Protein AF-A0A535YWX7-F1 (afdb_monomer)

pLDDT: mean 96.55, std 3.85, range [63.25, 98.44]

Nearest PDB structures (foldseek):
  8vdw-assembly1_A  TM=8.793E-01  e=2.003E-10  Veillonella parvula
  1r30-assembly1_A  TM=9.319E-01  e=4.940E-10  Escherichia coli
  8vcw-assembly1_A  TM=8.906E-01  e=2.817E-09  Blautia obeum
  3t7v-assembly1_A  TM=7.503E-01  e=8.511E-05  Methanosarcina barkeri str. Fusaro
  8i55-assembly1_B  TM=5.516E-01  e=4.511E-01  Methanocaldococcus jannaschii DSM 2661

Secondary structure (DSSP, 8-state):
-HHHHHHHHHIIIIIS--PPPHHHHHHHHT--GGGHHHHHHHHHHHHHHHH-S----EEEEEEEBS-BS---TT-TTBTTS--S---BPPPPHHHHHHHHHHHHHTT-SEEEEEE-SSS--HHHHHHHHHHHHHHHHH---EEEEE-SSPPTTHHHHHHT-

Foldseek 3Di:
DLVVLLVVCCCAQPVVVHDDDPVSVVSLVPDDPVCVVVSVVSVVVSCCRPPNPDDAAEDEDAQWAAPACDPPVPDQRHPVDDHPTDGDGGHALVVLLVVLVVCVVVVHQEYEYEYRYQADDPVRLVRVLVSLVSNVVRDNHHYHYDGHDYDPPSVVSNVVD

Sequence (161 aa):
MQAAALDQARATLLERREQIGRRLAERLAALPDDALPELFALAHRVRLAWMGPAVEVESIISAKTGGCPEDCVFCSQSARFHTDVVREPMLPTGQLVELARRTRALGGTEFCIVVAVRGPDERMMRAVIDATRAIRAEVDIEVAASLGILRDGQAERLAEA

Structure (mmCIF, N/CA/C/O backbone):
data_AF-A0A535YWX7-F1
#
_entry.id   AF-A0A535YWX7-F1
#
loop_
_atom_site.group_PDB
_atom_site.id
_atom_site.type_symbol
_atom_site.label_atom_id
_atom_site.label_alt_id
_atom_site.label_comp_id
_atom_site.label_asym_id
_atom_site.label_entity_id
_atom_site.label_seq_id
_atom_site.pdbx_PDB_ins_code
_atom_site.Cartn_x
_atom_site.Cartn_y
_atom_site.Cartn_z
_atom_site.occupancy
_atom_site.B_iso_or_equiv
_atom_site.auth_seq_id
_atom_site.auth_comp_id
_atom_site.auth_asym_id
_atom_site.auth_atom_id
_atom_site.pdbx_PDB_model_num
ATOM 1 N N . MET A 1 1 ? 22.071 1.117 -27.118 1.00 63.25 1 MET A N 1
ATOM 2 C CA . MET A 1 1 ? 22.141 0.845 -25.659 1.00 63.25 1 MET A CA 1
ATOM 3 C C . MET A 1 1 ? 20.755 0.686 -25.030 1.00 63.25 1 MET A C 1
ATOM 5 O O . MET A 1 1 ? 20.595 -0.222 -24.223 1.00 63.25 1 MET A O 1
ATOM 9 N N . GLN A 1 2 ? 19.772 1.510 -25.422 1.00 71.12 2 GLN A N 1
ATOM 10 C CA . GLN A 1 2 ? 18.374 1.437 -24.968 1.00 71.12 2 GLN A CA 1
ATOM 11 C C . GLN A 1 2 ? 17.698 0.093 -25.302 1.00 71.12 2 GLN A C 1
ATOM 13 O O . GLN A 1 2 ? 17.308 -0.627 -24.388 1.00 71.12 2 GLN A O 1
ATOM 18 N N . ALA A 1 3 ? 17.677 -0.291 -26.588 1.00 78.75 3 ALA A N 1
ATOM 19 C CA . ALA A 1 3 ? 17.098 -1.560 -27.052 1.00 78.75 3 ALA A CA 1
ATOM 20 C C . ALA A 1 3 ? 17.655 -2.771 -26.281 1.00 78.75 3 ALA A C 1
ATOM 22 O O . ALA A 1 3 ? 16.908 -3.567 -25.731 1.00 78.75 3 ALA A O 1
ATOM 23 N N . ALA A 1 4 ? 18.975 -2.812 -26.068 1.00 90.75 4 ALA A N 1
ATOM 24 C CA . ALA A 1 4 ? 19.623 -3.882 -25.309 1.00 90.75 4 ALA A CA 1
ATOM 25 C C . ALA A 1 4 ? 19.169 -3.991 -23.835 1.00 90.75 4 ALA A C 1
ATOM 27 O O . ALA A 1 4 ? 19.343 -5.044 -23.226 1.00 90.75 4 ALA A O 1
ATOM 28 N N . ALA A 1 5 ? 18.658 -2.923 -23.208 1.00 96.62 5 ALA A N 1
ATOM 29 C CA . ALA A 1 5 ? 18.105 -2.997 -21.848 1.00 96.62 5 ALA A CA 1
ATOM 30 C C . ALA A 1 5 ? 16.683 -3.564 -21.861 1.00 96.62 5 ALA A C 1
ATOM 32 O O . ALA A 1 5 ? 16.373 -4.454 -21.070 1.00 96.62 5 ALA A O 1
ATOM 33 N N . LEU A 1 6 ? 15.850 -3.084 -22.785 1.00 97.62 6 LEU A N 1
ATOM 34 C CA . LEU A 1 6 ? 14.473 -3.542 -22.958 1.00 97.62 6 LEU A CA 1
ATOM 35 C C . LEU A 1 6 ? 14.419 -5.008 -23.405 1.00 97.62 6 LEU A C 1
ATOM 37 O O . LEU A 1 6 ? 13.649 -5.780 -22.840 1.00 97.62 6 LEU A O 1
ATOM 41 N N . ASP A 1 7 ? 15.295 -5.424 -24.320 1.00 97.75 7 ASP A N 1
ATOM 42 C CA . ASP A 1 7 ? 15.412 -6.816 -24.769 1.00 97.75 7 ASP A CA 1
ATOM 43 C C . ASP A 1 7 ? 15.855 -7.740 -23.637 1.00 97.75 7 ASP A C 1
ATOM 45 O O . ASP A 1 7 ? 15.272 -8.801 -23.415 1.00 97.75 7 ASP A O 1
ATOM 49 N N . GLN A 1 8 ? 16.845 -7.312 -22.848 1.00 97.94 8 GLN A N 1
ATOM 50 C CA . GLN A 1 8 ? 17.277 -8.080 -21.687 1.00 97.94 8 GLN A CA 1
ATOM 51 C C . GLN A 1 8 ? 16.148 -8.200 -20.655 1.00 97.94 8 GLN A C 1
ATOM 53 O O . GLN A 1 8 ? 15.936 -9.283 -20.106 1.00 97.94 8 GLN A O 1
ATOM 58 N N . ALA A 1 9 ? 15.408 -7.120 -20.391 1.00 98.19 9 ALA A N 1
ATOM 59 C CA . ALA A 1 9 ? 14.269 -7.134 -19.478 1.00 98.19 9 ALA A CA 1
ATOM 60 C C . ALA A 1 9 ? 13.149 -8.046 -19.992 1.00 98.19 9 ALA A C 1
ATOM 62 O O . ALA A 1 9 ? 12.625 -8.848 -19.225 1.00 98.19 9 ALA A O 1
ATOM 63 N N . ARG A 1 10 ? 12.849 -7.998 -21.294 1.00 98.31 10 ARG A N 1
ATOM 64 C CA . ARG A 1 10 ? 11.886 -8.878 -21.967 1.00 98.31 10 ARG A CA 1
ATOM 65 C C . ARG A 1 10 ? 12.261 -10.349 -21.798 1.00 98.31 10 ARG A C 1
ATOM 67 O O . ARG A 1 10 ? 11.447 -11.114 -21.285 1.00 98.31 10 ARG A O 1
ATOM 74 N N . ALA A 1 11 ? 13.493 -10.722 -22.137 1.00 98.31 11 ALA A N 1
ATOM 75 C CA . ALA A 1 11 ? 13.964 -12.097 -22.004 1.00 98.31 11 ALA A CA 1
ATOM 76 C C . ALA A 1 11 ? 13.963 -12.571 -20.541 1.00 98.31 11 ALA A C 1
ATOM 78 O O . ALA A 1 11 ? 13.620 -13.710 -20.240 1.00 98.31 11 ALA A O 1
ATOM 79 N N . THR A 1 12 ? 14.310 -11.690 -19.602 1.00 98.25 12 THR A N 1
ATOM 80 C CA . THR A 1 12 ? 14.343 -12.034 -18.170 1.00 98.25 12 THR A CA 1
ATOM 81 C C . THR A 1 12 ? 12.936 -12.217 -17.603 1.00 98.25 12 THR A C 1
ATOM 83 O O . THR A 1 12 ? 12.626 -13.266 -17.047 1.00 98.25 12 THR A O 1
ATOM 86 N N . LEU A 1 13 ? 12.066 -11.222 -17.782 1.00 98.25 13 LEU A N 1
ATOM 87 C CA . LEU A 1 13 ? 10.761 -11.163 -17.122 1.00 98.25 13 LEU A CA 1
ATOM 88 C C . LEU A 1 13 ? 9.698 -12.010 -17.826 1.00 98.25 13 LEU A C 1
ATOM 90 O O . LEU A 1 13 ? 8.819 -12.544 -17.157 1.00 98.25 13 LEU A O 1
ATOM 94 N N . LEU A 1 14 ? 9.730 -12.120 -19.158 1.00 98.19 14 LEU A N 1
ATOM 95 C CA . LEU A 1 14 ? 8.680 -12.810 -19.918 1.00 98.19 14 LEU A CA 1
ATOM 96 C C . LEU A 1 14 ? 9.081 -14.217 -20.353 1.00 98.19 14 LEU A C 1
ATOM 98 O O . LEU A 1 14 ? 8.257 -15.123 -20.259 1.00 98.19 14 LEU A O 1
ATOM 102 N N . 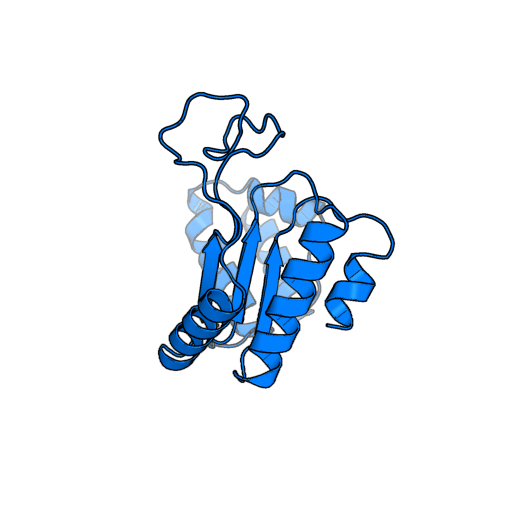GLU A 1 15 ? 10.312 -14.402 -20.833 1.00 97.38 15 GLU A N 1
ATOM 103 C CA . GLU A 1 15 ? 10.751 -15.694 -21.381 1.00 97.38 15 GLU A CA 1
ATOM 104 C C . GLU A 1 15 ? 11.260 -16.619 -20.274 1.00 97.38 15 GLU A C 1
ATOM 106 O O . GLU A 1 15 ? 10.762 -17.732 -20.127 1.00 97.38 15 GLU A O 1
ATOM 111 N N . ARG A 1 16 ? 12.209 -16.148 -19.456 1.00 98.00 16 ARG A N 1
ATOM 112 C CA . ARG A 1 16 ? 12.779 -16.940 -18.352 1.00 98.00 16 ARG A CA 1
ATOM 113 C C . ARG A 1 16 ? 11.953 -16.898 -17.068 1.00 98.00 16 ARG A C 1
ATOM 115 O O . ARG A 1 16 ? 12.114 -17.771 -16.226 1.00 98.00 16 ARG A O 1
ATOM 122 N N . ARG A 1 17 ? 11.058 -15.912 -16.936 1.00 97.12 17 ARG A N 1
ATOM 123 C CA . ARG A 1 17 ? 10.249 -15.652 -15.729 1.00 97.12 17 ARG A CA 1
ATOM 124 C C . ARG A 1 17 ? 11.092 -15.498 -14.462 1.00 97.12 17 ARG A C 1
ATOM 126 O O . ARG A 1 17 ? 10.806 -16.066 -13.413 1.00 97.12 17 ARG A O 1
ATOM 133 N N . GLU A 1 18 ? 12.122 -14.674 -14.569 1.00 97.56 18 GLU A N 1
ATOM 134 C CA . GLU A 1 18 ? 13.047 -14.345 -13.489 1.00 97.56 18 GLU A CA 1
ATOM 135 C C . GLU A 1 18 ? 12.903 -12.876 -13.079 1.00 97.56 18 GLU A C 1
ATOM 137 O O . GLU A 1 18 ? 12.468 -12.029 -13.863 1.00 97.56 18 GLU A O 1
ATOM 142 N N . GLN A 1 19 ? 13.324 -12.551 -11.855 1.00 96.69 19 GLN A N 1
ATOM 143 C CA . GLN A 1 19 ? 13.422 -11.163 -11.406 1.00 96.69 19 GLN A CA 1
ATOM 144 C C . GLN A 1 19 ? 14.644 -10.472 -12.025 1.00 96.69 19 GLN A C 1
ATOM 146 O O . GLN A 1 19 ? 15.700 -11.077 -12.221 1.00 96.69 19 GLN A O 1
ATOM 151 N N . ILE A 1 20 ? 14.523 -9.172 -12.299 1.00 97.44 20 ILE A N 1
ATOM 152 C CA . ILE A 1 20 ? 15.662 -8.362 -12.737 1.00 97.44 20 ILE A CA 1
ATOM 153 C C . ILE A 1 20 ? 16.536 -7.966 -11.543 1.00 97.44 20 ILE A C 1
ATOM 155 O O . ILE A 1 20 ? 16.045 -7.622 -10.472 1.00 97.44 20 ILE A O 1
ATOM 159 N N . GLY A 1 21 ? 17.853 -7.962 -11.742 1.00 97.69 21 GLY A N 1
ATOM 160 C CA . GLY A 1 21 ? 18.792 -7.426 -10.759 1.00 97.69 21 GLY A CA 1
ATOM 161 C C . GLY A 1 21 ? 18.903 -5.899 -10.817 1.00 97.69 21 GLY A C 1
ATOM 162 O O . GLY A 1 21 ? 18.569 -5.265 -11.822 1.00 97.69 21 GLY A O 1
ATOM 163 N N . ARG A 1 22 ? 19.490 -5.314 -9.764 1.00 97.81 22 ARG A N 1
ATOM 164 C CA . ARG A 1 22 ? 19.708 -3.863 -9.609 1.00 97.81 22 ARG A CA 1
ATOM 165 C C . ARG A 1 22 ? 20.301 -3.182 -10.848 1.00 97.81 22 ARG A C 1
ATOM 167 O O . ARG A 1 22 ? 19.773 -2.176 -11.300 1.00 97.81 22 ARG A O 1
ATOM 174 N N . ARG A 1 23 ? 21.353 -3.759 -11.439 1.00 97.50 23 ARG A N 1
ATOM 175 C CA . ARG A 1 23 ? 22.034 -3.178 -12.614 1.00 97.50 23 ARG A CA 1
ATOM 176 C C . ARG A 1 23 ? 21.111 -3.008 -13.823 1.00 97.50 23 ARG A C 1
ATOM 178 O O . ARG A 1 23 ? 21.256 -2.053 -14.578 1.00 97.50 23 ARG A O 1
ATOM 185 N N . LEU A 1 24 ? 20.197 -3.954 -14.046 1.00 97.50 24 LEU A N 1
ATOM 186 C CA . LEU A 1 24 ? 19.245 -3.856 -15.151 1.00 97.50 24 LEU A CA 1
ATOM 187 C C . LEU A 1 24 ? 18.148 -2.837 -14.828 1.00 97.50 24 LEU A C 1
ATOM 189 O O . LEU A 1 24 ? 17.812 -2.039 -15.695 1.00 97.50 24 LEU A O 1
ATOM 193 N N . ALA A 1 25 ? 17.661 -2.803 -13.585 1.00 97.69 25 ALA A N 1
ATOM 194 C CA . ALA A 1 25 ? 16.702 -1.792 -13.137 1.00 97.69 25 ALA A CA 1
ATOM 195 C C . ALA A 1 25 ? 17.248 -0.360 -13.299 1.00 97.69 25 ALA A C 1
ATOM 197 O O . ALA A 1 25 ? 16.564 0.489 -13.860 1.00 97.69 25 ALA A O 1
ATOM 198 N N . GLU A 1 26 ? 18.501 -0.109 -12.905 1.00 97.81 26 GLU A N 1
ATOM 199 C CA . GLU A 1 26 ? 19.166 1.195 -13.073 1.00 97.81 26 GLU A CA 1
ATOM 200 C C . GLU A 1 26 ? 19.260 1.605 -14.551 1.00 97.81 26 GLU A C 1
ATOM 202 O O . GLU A 1 26 ? 18.990 2.750 -14.901 1.00 97.81 26 GLU A O 1
ATOM 207 N N . ARG A 1 27 ? 19.580 0.660 -15.444 1.00 97.62 27 ARG A N 1
ATOM 208 C CA . ARG A 1 27 ? 19.615 0.919 -16.893 1.00 97.62 27 ARG A CA 1
ATOM 209 C C . ARG A 1 27 ? 18.240 1.221 -17.481 1.00 97.62 27 ARG A C 1
ATOM 211 O O . ARG A 1 27 ? 18.164 2.042 -18.386 1.00 97.62 27 ARG A O 1
ATOM 218 N N . LEU A 1 28 ? 17.189 0.550 -17.007 1.00 97.44 28 LEU A N 1
ATOM 219 C CA . LEU A 1 28 ? 15.810 0.815 -17.428 1.00 97.44 28 LEU A CA 1
ATOM 220 C C . LEU A 1 28 ? 15.331 2.183 -16.922 1.00 97.44 28 LEU A C 1
ATOM 222 O O . LEU A 1 28 ? 14.694 2.913 -17.670 1.00 97.44 28 LEU A O 1
ATOM 226 N N . ALA A 1 29 ? 15.677 2.548 -15.685 1.00 96.94 29 ALA A N 1
ATOM 227 C CA . ALA A 1 29 ? 15.341 3.845 -15.096 1.00 96.94 29 ALA A CA 1
ATOM 228 C C . ALA A 1 29 ? 16.075 5.021 -15.764 1.00 96.94 29 ALA A C 1
ATOM 230 O O . ALA A 1 29 ? 15.582 6.142 -15.741 1.00 96.94 29 ALA A O 1
ATOM 231 N N . ALA A 1 30 ? 17.242 4.764 -16.362 1.00 96.88 30 ALA A N 1
ATOM 232 C CA . ALA A 1 30 ? 18.028 5.748 -17.104 1.00 96.88 30 ALA A CA 1
ATOM 233 C C . ALA A 1 30 ? 17.702 5.789 -18.611 1.00 96.88 30 ALA A C 1
ATOM 235 O O . ALA A 1 30 ? 18.456 6.386 -19.386 1.00 96.88 30 ALA A O 1
ATOM 236 N N . LEU A 1 31 ? 16.632 5.120 -19.056 1.00 96.56 31 LEU A N 1
ATOM 237 C CA . LEU A 1 31 ? 16.174 5.237 -20.436 1.00 96.56 31 LEU A CA 1
ATOM 238 C C . LEU A 1 31 ? 15.674 6.669 -20.705 1.00 96.56 31 LEU A C 1
ATOM 240 O O . LEU A 1 31 ? 15.006 7.245 -19.850 1.00 96.56 31 LEU A O 1
ATOM 244 N N . PRO A 1 32 ? 15.984 7.246 -21.875 1.00 96.56 32 PRO A N 1
ATOM 245 C CA . PRO A 1 32 ? 15.444 8.540 -22.274 1.00 96.56 32 PRO A CA 1
ATOM 246 C C . PRO A 1 32 ? 13.957 8.459 -22.637 1.00 96.56 32 PRO A C 1
ATOM 248 O O . PRO A 1 32 ? 13.413 7.381 -22.887 1.00 96.56 32 PRO A O 1
ATOM 251 N N . ASP A 1 33 ? 13.317 9.627 -22.688 1.00 97.06 33 ASP A N 1
ATOM 252 C CA . ASP A 1 33 ? 11.866 9.771 -22.847 1.00 97.06 33 ASP A CA 1
ATOM 253 C C . ASP A 1 33 ? 11.309 9.112 -24.120 1.00 97.06 33 ASP A C 1
ATOM 255 O O . ASP A 1 33 ? 10.196 8.584 -24.113 1.00 97.06 33 ASP A O 1
ATOM 259 N N . ASP A 1 34 ? 12.086 9.084 -25.206 1.00 96.69 34 ASP A N 1
ATOM 260 C CA . ASP A 1 34 ? 11.706 8.449 -26.474 1.00 96.69 34 ASP A CA 1
ATOM 261 C C . ASP A 1 34 ? 11.568 6.919 -26.371 1.00 96.69 34 ASP A C 1
ATOM 263 O O . ASP A 1 34 ? 10.841 6.313 -27.160 1.00 96.69 34 ASP A O 1
ATOM 267 N N . ALA A 1 35 ? 12.181 6.293 -25.362 1.00 96.75 35 ALA A N 1
ATOM 268 C CA . ALA A 1 35 ? 12.049 4.866 -25.068 1.00 96.75 35 ALA A CA 1
ATOM 269 C C . ALA A 1 35 ? 10.897 4.534 -24.093 1.00 96.75 35 ALA A C 1
ATOM 271 O O . ALA A 1 35 ? 10.565 3.356 -23.916 1.00 96.75 35 ALA A O 1
ATOM 272 N N . LEU A 1 36 ? 10.256 5.533 -23.467 1.00 96.25 36 LEU A N 1
ATOM 273 C CA . LEU A 1 36 ? 9.169 5.313 -22.501 1.00 96.25 36 LEU A CA 1
ATOM 274 C C . LEU A 1 36 ? 7.965 4.552 -23.075 1.00 96.25 36 LEU A C 1
ATOM 276 O O . LEU A 1 36 ? 7.468 3.663 -22.380 1.00 96.25 36 LEU A O 1
ATOM 280 N N . PRO A 1 37 ? 7.498 4.807 -24.317 1.00 97.62 37 PRO A N 1
ATOM 281 C CA . PRO A 1 37 ? 6.383 4.046 -24.876 1.00 97.62 37 PRO A CA 1
ATOM 282 C C . PRO A 1 37 ? 6.654 2.536 -24.909 1.00 97.62 37 PRO A C 1
ATOM 284 O O . PRO A 1 37 ? 5.781 1.739 -24.557 1.00 97.62 37 PRO A O 1
ATOM 287 N N . GLU A 1 38 ? 7.875 2.129 -25.271 1.00 97.69 38 GLU A N 1
ATOM 288 C CA . GLU A 1 38 ? 8.252 0.714 -25.289 1.00 97.69 38 GLU A CA 1
ATOM 289 C C . GLU A 1 38 ? 8.410 0.151 -23.870 1.00 97.69 38 GLU A C 1
ATOM 291 O O . GLU A 1 38 ? 7.953 -0.964 -23.597 1.00 97.69 38 GLU A O 1
ATOM 296 N N . LEU A 1 39 ? 8.988 0.926 -22.947 1.00 97.88 39 LEU A N 1
ATOM 297 C CA . LEU A 1 39 ? 9.096 0.544 -21.539 1.00 97.88 39 LEU A CA 1
ATOM 298 C C . LEU A 1 39 ? 7.715 0.294 -20.914 1.00 97.88 39 LEU A C 1
ATOM 300 O O . LEU A 1 39 ? 7.519 -0.731 -20.260 1.00 97.88 39 LEU A O 1
ATOM 304 N N . PHE A 1 40 ? 6.741 1.178 -21.151 1.00 98.19 40 PHE A N 1
ATOM 305 C CA . PHE A 1 40 ? 5.371 1.027 -20.650 1.00 98.19 40 PHE A CA 1
ATOM 306 C C . PHE A 1 40 ? 4.667 -0.182 -21.265 1.00 98.19 40 PHE A C 1
ATOM 308 O O . PHE A 1 40 ? 4.030 -0.959 -20.547 1.00 98.19 40 PHE A O 1
ATOM 315 N N . ALA A 1 41 ? 4.822 -0.395 -22.574 1.00 98.38 41 ALA A N 1
ATOM 316 C CA . ALA A 1 41 ? 4.270 -1.568 -23.245 1.00 98.38 41 ALA A CA 1
ATOM 317 C C . ALA A 1 41 ? 4.866 -2.873 -22.690 1.00 98.38 41 ALA A C 1
ATOM 319 O O . ALA A 1 41 ? 4.142 -3.849 -22.466 1.00 98.38 41 ALA A O 1
ATOM 320 N N . LEU A 1 42 ? 6.177 -2.901 -22.426 1.00 98.19 42 LEU A N 1
ATOM 321 C CA . LEU A 1 42 ? 6.835 -4.042 -21.795 1.00 98.19 42 LEU A CA 1
ATOM 322 C C . LEU A 1 42 ? 6.337 -4.250 -20.359 1.00 98.19 42 LEU A C 1
ATOM 324 O O . LEU A 1 42 ? 5.967 -5.372 -20.018 1.00 98.19 42 LEU A O 1
ATOM 328 N N . ALA A 1 43 ? 6.265 -3.194 -19.546 1.00 98.06 43 ALA A N 1
ATOM 329 C CA . ALA A 1 43 ? 5.768 -3.265 -18.173 1.00 98.06 43 ALA A CA 1
ATOM 330 C C . ALA A 1 43 ? 4.333 -3.813 -18.113 1.00 98.06 43 ALA A C 1
ATOM 332 O O . ALA A 1 43 ? 4.041 -4.702 -17.313 1.00 98.06 43 ALA A O 1
ATOM 333 N N . HIS A 1 44 ? 3.453 -3.368 -19.015 1.00 98.19 44 HIS A N 1
ATOM 334 C CA . HIS A 1 44 ? 2.087 -3.879 -19.110 1.00 98.19 44 HIS A CA 1
ATOM 335 C C . HIS A 1 44 ? 2.042 -5.372 -19.466 1.00 98.19 44 HIS A C 1
ATOM 337 O O . HIS A 1 44 ? 1.298 -6.136 -18.847 1.00 98.19 44 HIS A O 1
ATOM 343 N N . ARG A 1 45 ? 2.866 -5.813 -20.427 1.00 98.38 45 ARG A N 1
ATOM 344 C CA . ARG A 1 45 ? 2.983 -7.235 -20.791 1.00 98.38 45 ARG A CA 1
ATOM 345 C C . ARG A 1 45 ? 3.502 -8.083 -19.634 1.00 98.38 45 ARG A C 1
ATOM 347 O O . ARG A 1 45 ? 2.994 -9.180 -19.429 1.00 98.38 45 ARG A O 1
ATOM 354 N N . VAL A 1 46 ? 4.490 -7.585 -18.890 1.00 98.19 46 VAL A N 1
ATOM 355 C CA . VAL A 1 46 ? 5.021 -8.256 -17.694 1.00 98.19 46 VAL A CA 1
ATOM 356 C C . VAL A 1 46 ? 3.933 -8.372 -16.633 1.00 98.19 46 VAL A C 1
ATOM 358 O O . VAL A 1 46 ? 3.668 -9.478 -16.172 1.00 98.19 46 VAL A O 1
ATOM 361 N N . ARG A 1 47 ? 3.224 -7.281 -16.326 1.00 97.69 47 ARG A N 1
ATOM 362 C CA . ARG A 1 47 ? 2.095 -7.295 -15.386 1.00 97.69 47 ARG A CA 1
ATOM 363 C C . ARG A 1 47 ? 1.044 -8.337 -15.779 1.00 97.69 47 ARG A C 1
ATOM 365 O O . ARG A 1 47 ? 0.663 -9.144 -14.944 1.00 97.69 47 ARG A O 1
ATOM 372 N N . LEU A 1 48 ? 0.618 -8.367 -17.044 1.00 97.94 48 LEU A N 1
ATOM 373 C CA . LEU A 1 48 ? -0.344 -9.361 -17.537 1.00 97.94 48 LEU A CA 1
ATOM 374 C C . LEU A 1 48 ? 0.172 -10.801 -17.430 1.00 97.94 48 LEU A C 1
ATOM 376 O O . LEU A 1 48 ? -0.588 -11.693 -17.071 1.00 97.94 48 LEU A O 1
ATOM 380 N N . ALA A 1 49 ? 1.445 -11.035 -17.751 1.00 97.50 49 ALA A N 1
ATOM 381 C CA . ALA A 1 49 ? 2.027 -12.374 -17.746 1.00 97.50 49 ALA A CA 1
ATOM 382 C C . ALA A 1 49 ? 2.200 -12.956 -16.332 1.00 97.50 49 ALA A C 1
ATOM 384 O O . ALA A 1 49 ? 2.140 -14.175 -16.181 1.00 97.50 49 ALA A O 1
ATOM 385 N N . TRP A 1 50 ? 2.425 -12.102 -15.329 1.00 97.38 50 TRP A N 1
ATOM 386 C CA . TRP A 1 50 ? 2.655 -12.509 -13.938 1.00 97.38 50 TRP A CA 1
ATOM 387 C C . TRP A 1 50 ? 1.395 -12.441 -13.073 1.00 97.38 50 TRP A C 1
ATOM 389 O O . TRP A 1 50 ? 1.177 -13.329 -12.258 1.00 97.38 50 TRP A O 1
ATOM 399 N N . MET A 1 51 ? 0.566 -11.413 -13.266 1.00 96.50 51 MET A N 1
ATOM 400 C CA . MET A 1 51 ? -0.577 -11.104 -12.395 1.00 96.50 51 MET A CA 1
ATOM 401 C C . MET A 1 51 ? -1.935 -11.313 -13.081 1.00 96.50 51 MET A C 1
ATOM 403 O O . MET A 1 51 ? -2.977 -11.210 -12.444 1.00 96.50 51 MET A O 1
ATOM 407 N N . GLY A 1 52 ? -1.957 -11.584 -14.390 1.00 97.00 52 GLY A N 1
ATOM 408 C CA . GLY A 1 52 ? -3.198 -11.694 -15.154 1.00 97.00 52 GLY A CA 1
ATOM 409 C C . GLY A 1 52 ? -3.896 -10.344 -15.393 1.00 97.00 52 GLY A C 1
ATOM 410 O O . GLY A 1 52 ? -3.323 -9.273 -15.172 1.00 97.00 52 GLY A O 1
ATOM 411 N N . PRO A 1 53 ? -5.132 -10.353 -15.919 1.00 96.94 53 PRO A N 1
ATOM 412 C CA . PRO A 1 53 ? -5.860 -9.133 -16.268 1.00 96.94 53 PRO A CA 1
ATOM 413 C C . PRO A 1 53 ? -6.605 -8.493 -15.089 1.00 96.94 53 PRO A C 1
ATOM 415 O O . PRO A 1 53 ? -7.101 -7.382 -15.248 1.00 96.94 53 PRO A O 1
ATOM 418 N N . ALA A 1 54 ? -6.701 -9.183 -13.949 1.00 94.50 54 ALA A N 1
ATOM 419 C CA . ALA A 1 54 ? -7.440 -8.715 -12.785 1.00 94.50 54 ALA A CA 1
ATOM 420 C C . ALA A 1 54 ? -6.805 -7.459 -12.165 1.00 94.50 54 ALA A C 1
ATOM 422 O O . ALA A 1 54 ? -5.605 -7.206 -12.309 1.00 94.50 54 ALA A O 1
ATOM 423 N N . VAL A 1 55 ? -7.645 -6.682 -11.485 1.00 93.12 55 VAL A N 1
ATOM 424 C CA . VAL A 1 55 ? -7.269 -5.515 -10.688 1.00 93.12 55 VAL A CA 1
ATOM 425 C C . VAL A 1 55 ? -7.941 -5.668 -9.333 1.00 93.12 55 VAL A C 1
ATOM 427 O O . VAL A 1 55 ? -9.141 -5.938 -9.276 1.00 93.12 55 VAL A O 1
ATOM 430 N N . GLU A 1 56 ? -7.166 -5.507 -8.270 1.00 92.00 56 GLU A N 1
ATOM 431 C CA . GLU A 1 56 ? -7.664 -5.494 -6.898 1.00 92.00 56 GLU A CA 1
ATOM 432 C C . GLU A 1 56 ? -8.046 -4.066 -6.511 1.00 92.00 56 GLU A C 1
ATOM 434 O O . GLU A 1 56 ? -7.415 -3.094 -6.937 1.00 92.00 56 GLU A O 1
ATOM 439 N N . VAL A 1 57 ? -9.139 -3.940 -5.763 1.00 93.56 57 VAL A N 1
ATOM 440 C CA . VAL A 1 57 ? -9.663 -2.650 -5.314 1.00 93.56 57 VAL A CA 1
ATOM 441 C C . VAL A 1 57 ? -9.561 -2.618 -3.804 1.00 93.56 57 VAL A C 1
ATOM 443 O O . VAL A 1 57 ? -10.138 -3.454 -3.112 1.00 93.56 57 VAL A O 1
ATOM 446 N N . GLU A 1 58 ? -8.853 -1.623 -3.296 1.00 95.19 58 GLU A N 1
ATOM 447 C CA . GLU A 1 58 ? -8.545 -1.497 -1.879 1.00 95.19 58 GLU A CA 1
ATOM 448 C C . GLU A 1 58 ? -9.069 -0.159 -1.361 1.00 95.19 58 GLU A C 1
ATOM 450 O O . GLU A 1 58 ? -9.102 0.841 -2.087 1.00 95.19 58 GLU A O 1
ATOM 455 N N . SER A 1 59 ? -9.475 -0.125 -0.094 1.00 96.62 59 SER A N 1
ATOM 456 C CA . SER A 1 59 ? -9.782 1.125 0.598 1.00 96.62 59 SER A CA 1
ATOM 457 C C . SER A 1 59 ? -8.743 1.398 1.666 1.00 96.62 59 SER A C 1
ATOM 459 O O . SER A 1 59 ? -8.417 0.531 2.468 1.00 96.62 59 SER A O 1
ATOM 461 N N . ILE A 1 60 ? -8.294 2.645 1.732 1.00 97.38 60 ILE A N 1
ATOM 462 C CA . ILE A 1 60 ? -7.357 3.138 2.737 1.00 97.38 60 ILE A CA 1
ATOM 463 C C . ILE A 1 60 ? -8.064 4.147 3.641 1.00 97.38 60 ILE A C 1
ATOM 465 O O . ILE A 1 60 ? -8.747 5.052 3.156 1.00 97.38 60 ILE A O 1
ATOM 469 N N . ILE A 1 61 ? -7.903 4.008 4.958 1.00 97.38 61 ILE A N 1
ATOM 470 C CA . ILE A 1 61 ? -8.431 4.969 5.930 1.00 97.38 61 ILE A CA 1
ATOM 471 C C . ILE A 1 61 ? -7.315 5.545 6.798 1.00 97.38 61 ILE A C 1
ATOM 473 O O . ILE A 1 61 ? -6.484 4.822 7.349 1.00 97.38 61 ILE A O 1
ATOM 477 N N . SER A 1 62 ? -7.339 6.868 6.976 1.00 97.25 62 SER A N 1
ATOM 478 C CA . SER A 1 62 ? -6.576 7.537 8.029 1.00 97.25 62 SER A CA 1
ATOM 479 C C . SER A 1 62 ? -7.275 7.294 9.366 1.00 97.25 62 SER A C 1
ATOM 481 O O . SER A 1 62 ? -8.101 8.086 9.813 1.00 97.25 62 SER A O 1
ATOM 483 N N . ALA A 1 63 ? -6.988 6.148 9.979 1.00 97.75 63 ALA A N 1
ATOM 484 C CA . ALA A 1 63 ? -7.586 5.727 11.237 1.00 97.75 63 ALA A CA 1
ATOM 485 C C . ALA A 1 63 ? -7.139 6.600 12.411 1.00 97.75 63 ALA A C 1
ATOM 487 O O . ALA A 1 63 ? -7.892 6.724 13.362 1.00 97.75 63 ALA A O 1
ATOM 488 N N . LYS A 1 64 ? -5.947 7.207 12.364 1.00 97.69 64 LYS A N 1
ATOM 489 C CA . LYS A 1 64 ? -5.502 8.265 13.288 1.00 97.69 64 LYS A CA 1
ATOM 490 C C . LYS A 1 64 ? -4.809 9.347 12.474 1.00 97.69 64 LYS A C 1
ATOM 492 O O . LYS A 1 64 ? -3.763 9.071 11.882 1.00 97.69 64 LYS A O 1
ATOM 497 N N . THR A 1 65 ? -5.326 10.571 12.518 1.00 97.81 65 THR A N 1
ATOM 498 C CA . THR A 1 65 ? -4.910 11.660 11.619 1.00 97.81 65 THR A CA 1
ATOM 499 C C . THR A 1 65 ? -4.055 12.711 12.323 1.00 97.81 65 THR A C 1
ATOM 501 O O . THR A 1 65 ? -4.373 13.172 13.422 1.00 97.81 65 THR A O 1
ATOM 504 N N . GLY A 1 66 ? -2.973 13.133 11.664 1.00 96.56 66 GLY A N 1
ATOM 505 C CA . GLY A 1 66 ? -2.133 14.256 12.092 1.00 96.56 66 GLY A CA 1
ATOM 506 C C . GLY A 1 66 ? -1.343 14.003 13.379 1.00 96.56 66 GLY A C 1
ATOM 507 O O . GLY A 1 66 ? -1.444 12.958 14.015 1.00 96.56 66 GLY A O 1
ATOM 508 N N . GLY A 1 67 ? -0.513 14.963 13.791 1.00 95.19 67 GLY A N 1
ATOM 509 C CA . GLY A 1 67 ? 0.228 14.877 15.056 1.00 95.19 67 GLY A CA 1
ATOM 510 C C . GLY A 1 67 ? 1.312 13.788 15.086 1.00 95.19 67 GLY A C 1
ATOM 511 O O . GLY A 1 67 ? 1.618 13.275 16.162 1.00 95.19 67 GLY A O 1
ATOM 512 N N . CYS A 1 68 ? 1.850 13.393 13.930 1.00 97.06 68 CYS A N 1
ATOM 513 C CA . CYS A 1 68 ? 2.974 12.460 13.854 1.00 97.06 68 CYS A CA 1
ATOM 514 C C . CYS A 1 68 ? 4.258 13.138 14.376 1.00 97.06 68 CYS A C 1
ATOM 516 O O . CYS A 1 68 ? 4.515 14.280 14.000 1.00 97.06 68 CYS A O 1
ATOM 518 N N . PRO A 1 69 ? 5.073 12.493 15.232 1.00 96.25 69 PRO A N 1
ATOM 519 C CA . PRO A 1 69 ? 6.259 13.134 15.810 1.00 96.25 69 PRO A CA 1
ATOM 520 C C . PRO A 1 69 ? 7.435 13.301 14.829 1.00 96.25 69 PRO A C 1
ATOM 522 O O . PRO A 1 69 ? 8.336 14.097 15.119 1.00 96.25 69 PRO A O 1
ATOM 525 N N . GLU A 1 70 ? 7.416 12.573 13.706 1.00 97.81 70 GLU A N 1
ATOM 526 C CA . GLU A 1 70 ? 8.462 12.603 12.677 1.00 97.81 70 GLU A CA 1
ATOM 527 C C . GLU A 1 70 ? 8.499 13.943 11.932 1.00 97.81 70 GLU A C 1
ATOM 529 O O . GLU A 1 70 ? 7.496 14.652 11.832 1.00 97.81 70 GLU A O 1
ATOM 534 N N . ASP A 1 71 ? 9.653 14.272 11.366 1.00 97.12 71 ASP A N 1
ATOM 535 C CA . ASP A 1 71 ? 9.964 15.511 10.647 1.00 97.12 71 ASP A CA 1
ATOM 536 C C . ASP A 1 71 ? 10.055 15.311 9.124 1.00 97.12 71 ASP A C 1
ATOM 538 O O . ASP A 1 71 ? 10.745 16.053 8.426 1.00 97.12 71 ASP A O 1
ATOM 542 N N . CYS A 1 72 ? 9.329 14.328 8.583 1.00 97.19 72 CYS A N 1
ATOM 543 C CA . CYS A 1 72 ? 9.271 14.092 7.143 1.00 97.19 72 CYS A CA 1
ATOM 544 C C . CYS A 1 72 ? 8.767 15.350 6.413 1.00 97.19 72 CYS A C 1
ATOM 546 O O . CYS A 1 72 ? 7.576 15.655 6.453 1.00 97.19 72 CYS A O 1
ATOM 548 N N . VAL A 1 73 ? 9.668 16.056 5.721 1.00 96.50 73 VAL A N 1
ATOM 549 C CA . VAL A 1 73 ? 9.419 17.381 5.112 1.00 96.50 73 VAL A CA 1
ATOM 550 C C . VAL A 1 73 ? 8.308 17.401 4.061 1.00 96.50 73 VAL A C 1
ATOM 552 O O . VAL A 1 73 ? 7.730 18.445 3.787 1.00 96.50 73 VAL A O 1
ATOM 555 N N . PHE A 1 74 ? 7.994 16.246 3.477 1.00 96.50 74 PHE A N 1
ATOM 556 C CA . PHE A 1 74 ? 6.922 16.083 2.495 1.00 96.50 74 PHE A CA 1
ATOM 557 C C . PHE A 1 74 ? 5.568 15.709 3.126 1.00 96.50 74 PHE A C 1
ATOM 559 O O . PHE A 1 74 ? 4.562 15.651 2.424 1.00 96.50 74 PHE A O 1
ATOM 566 N N . CYS A 1 75 ? 5.522 15.392 4.424 1.00 97.25 75 CYS A N 1
ATOM 567 C CA . CYS A 1 75 ? 4.347 14.806 5.062 1.00 97.25 75 CYS A CA 1
ATOM 568 C C . CYS A 1 75 ? 3.475 15.871 5.732 1.00 97.25 75 CYS A C 1
ATOM 570 O O . CYS A 1 75 ? 3.855 16.459 6.746 1.00 97.25 75 CYS A O 1
ATOM 572 N N . SER A 1 76 ? 2.246 16.037 5.237 1.00 96.75 76 SER A N 1
ATOM 573 C CA . SER A 1 76 ? 1.265 16.973 5.801 1.00 96.75 76 SER A CA 1
ATOM 574 C C . SER A 1 76 ? 0.820 16.626 7.231 1.00 96.75 76 SER A C 1
ATOM 576 O O . SER A 1 76 ? 0.272 17.475 7.929 1.00 96.75 76 SER A O 1
ATOM 578 N N . GLN A 1 77 ? 1.059 15.394 7.691 1.00 97.62 77 GLN A N 1
ATOM 579 C CA . GLN A 1 77 ? 0.643 14.910 9.012 1.00 97.62 77 GLN A CA 1
ATOM 580 C C . GLN A 1 77 ? 1.702 15.101 10.112 1.00 97.62 77 GLN A C 1
ATOM 582 O O . GLN A 1 77 ? 1.442 14.781 11.280 1.00 97.62 77 GLN A O 1
ATOM 587 N N . SER A 1 78 ? 2.896 15.589 9.758 1.00 97.06 78 SER A N 1
ATOM 588 C CA . SER A 1 78 ? 3.968 15.869 10.715 1.00 97.06 78 SER A CA 1
ATOM 589 C C . SER A 1 78 ? 3.564 16.978 11.688 1.00 97.06 78 SER A C 1
ATOM 591 O O . SER A 1 78 ? 3.088 18.040 11.301 1.00 97.06 78 SER A O 1
ATOM 593 N N . ALA A 1 79 ? 3.811 16.755 12.976 1.00 95.81 79 ALA A N 1
ATOM 594 C CA . ALA A 1 79 ? 3.621 17.747 14.028 1.00 95.81 79 ALA A CA 1
ATOM 595 C C . ALA A 1 79 ? 4.712 18.831 14.046 1.00 95.81 79 ALA A C 1
ATOM 597 O O . ALA A 1 79 ? 4.621 19.750 14.861 1.00 95.81 79 ALA A O 1
ATOM 598 N N . ARG A 1 80 ? 5.756 18.699 13.216 1.00 96.94 80 ARG A N 1
ATOM 599 C CA . ARG A 1 80 ? 6.905 19.616 13.151 1.00 96.94 80 ARG A CA 1
ATOM 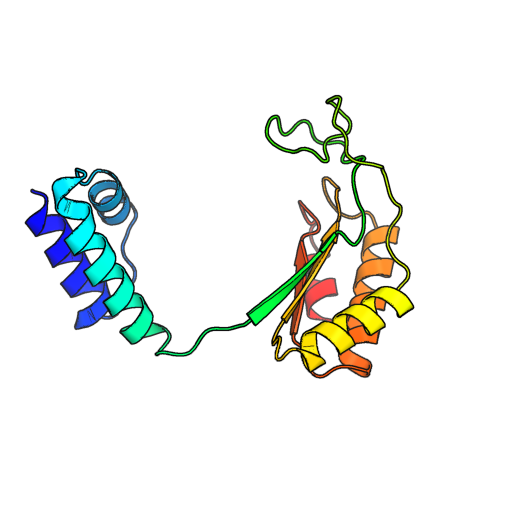600 C C . ARG A 1 80 ? 6.682 20.790 12.204 1.00 96.94 80 ARG A C 1
ATOM 602 O O . ARG A 1 80 ? 7.412 21.771 12.299 1.00 96.94 80 ARG A O 1
ATOM 609 N N . PHE A 1 81 ? 5.678 20.702 11.335 1.00 96.31 81 PHE A N 1
ATOM 610 C CA . PHE A 1 81 ? 5.359 21.721 10.343 1.00 96.31 81 PHE A CA 1
ATOM 611 C C . PHE A 1 81 ? 3.932 22.239 10.539 1.00 96.31 81 PHE A C 1
ATOM 613 O O . PHE A 1 81 ? 3.065 21.538 11.061 1.00 96.31 81 PHE A O 1
ATOM 620 N N . HIS A 1 82 ? 3.692 23.483 10.127 1.00 94.38 82 HIS A N 1
ATOM 621 C CA . HIS A 1 82 ? 2.348 24.049 10.080 1.00 94.38 82 HIS A CA 1
ATOM 622 C C . HIS A 1 82 ? 1.656 23.588 8.798 1.00 94.38 82 HIS A C 1
ATOM 624 O O . HIS A 1 82 ? 2.132 23.869 7.700 1.00 94.38 82 HIS A O 1
ATOM 630 N N . THR A 1 83 ? 0.553 22.861 8.951 1.00 94.31 83 THR A N 1
ATOM 631 C CA . THR A 1 83 ? -0.263 22.321 7.859 1.00 94.31 83 THR A CA 1
ATOM 632 C C . THR A 1 83 ? -1.739 22.480 8.214 1.00 94.31 83 THR A C 1
ATOM 634 O O . THR A 1 83 ? -2.079 22.688 9.381 1.00 94.31 83 THR A O 1
ATOM 637 N N . ASP A 1 84 ? -2.621 22.333 7.228 1.00 95.50 84 ASP A N 1
ATOM 638 C CA . ASP A 1 84 ? -4.075 22.421 7.429 1.00 95.50 84 ASP A CA 1
ATOM 639 C C . ASP A 1 84 ? -4.690 21.122 7.992 1.00 95.50 84 ASP A C 1
ATOM 641 O O . ASP A 1 84 ? -5.910 20.980 8.076 1.00 95.50 84 ASP A O 1
ATOM 645 N N . VAL A 1 85 ? -3.862 20.141 8.372 1.00 96.50 85 VAL A N 1
ATOM 646 C CA . VAL A 1 85 ? -4.339 18.851 8.881 1.00 96.50 85 VAL A CA 1
ATOM 647 C C . VAL A 1 85 ? -4.837 19.001 10.317 1.00 96.50 85 VAL A C 1
ATOM 649 O O . VAL A 1 85 ? -4.063 19.220 11.254 1.00 96.50 85 VAL A O 1
ATOM 652 N N . VAL A 1 86 ? -6.142 18.800 10.503 1.00 94.56 86 VAL A N 1
ATOM 653 C CA . VAL A 1 86 ? -6.760 18.698 11.828 1.00 94.56 86 VAL A CA 1
ATOM 654 C C . VAL A 1 86 ? -6.343 17.380 12.476 1.00 94.56 86 VAL A C 1
ATOM 656 O O . VAL A 1 86 ? -6.412 16.312 11.870 1.00 94.56 86 VAL A O 1
ATOM 659 N N . ARG A 1 87 ? -5.868 17.455 13.723 1.00 95.06 87 ARG A N 1
ATOM 660 C CA . ARG A 1 87 ? -5.480 16.267 14.488 1.00 95.06 87 ARG A CA 1
ATOM 661 C C . ARG A 1 87 ? -6.728 15.554 14.981 1.00 95.06 87 ARG A C 1
ATOM 663 O O . ARG A 1 87 ? -7.511 16.144 15.722 1.00 95.06 87 ARG A O 1
ATOM 670 N N . GLU A 1 88 ? -6.845 14.279 14.650 1.00 96.62 88 GLU A N 1
ATOM 671 C CA . GLU A 1 88 ? -7.954 13.437 15.083 1.00 96.62 88 GLU A CA 1
ATOM 672 C C . GLU A 1 88 ? -7.417 12.204 15.819 1.00 96.62 88 GLU A C 1
ATOM 674 O O . GLU A 1 88 ? -6.375 11.649 15.439 1.00 96.62 88 GLU A O 1
ATOM 679 N N . PRO A 1 89 ? -8.079 11.784 16.913 1.00 96.00 89 PRO A N 1
ATOM 680 C CA . PRO A 1 89 ? -7.717 10.559 17.607 1.00 96.00 89 PRO A CA 1
ATOM 681 C C . PRO A 1 89 ? -7.976 9.338 16.718 1.00 96.00 89 PRO A C 1
ATOM 683 O O . PRO A 1 89 ? -8.539 9.439 15.632 1.00 96.00 89 PRO A O 1
ATOM 686 N N . MET A 1 90 ? -7.564 8.166 17.202 1.00 96.62 90 MET A N 1
ATOM 687 C CA . MET A 1 90 ? -7.864 6.930 16.494 1.00 96.62 90 MET A CA 1
ATOM 688 C C . MET A 1 90 ? -9.382 6.698 16.424 1.00 96.62 90 MET A C 1
ATOM 690 O O . MET A 1 90 ? -10.062 6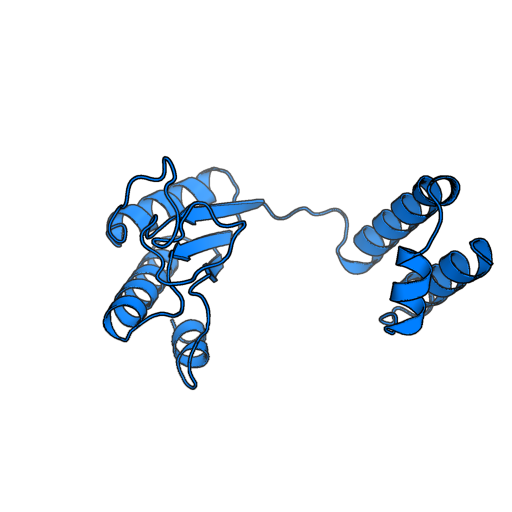.840 17.444 1.00 96.62 90 MET A O 1
ATOM 694 N N . LEU A 1 91 ? -9.893 6.327 15.249 1.00 97.69 91 LEU A N 1
ATOM 695 C CA . LEU A 1 91 ? -11.295 5.972 15.058 1.00 97.69 91 LEU A CA 1
ATOM 696 C C . LEU A 1 91 ? -11.666 4.774 15.951 1.00 97.69 91 LEU A C 1
ATOM 698 O O . LEU A 1 91 ? -10.866 3.842 16.093 1.00 97.69 91 LEU A O 1
ATOM 702 N N . PRO A 1 92 ? -12.873 4.757 16.542 1.00 97.75 92 PRO A N 1
ATOM 703 C CA . PRO A 1 92 ? -13.347 3.607 17.300 1.00 97.75 92 PRO A CA 1
ATOM 704 C C . PRO A 1 92 ? -13.467 2.353 16.426 1.00 97.75 92 PRO A C 1
ATOM 706 O O . PRO A 1 92 ? -13.869 2.435 15.265 1.00 97.75 92 PRO A O 1
ATOM 709 N N . THR A 1 93 ? -13.230 1.175 17.011 1.00 98.00 93 THR A N 1
ATOM 710 C CA . THR A 1 93 ? -13.324 -0.123 16.318 1.00 98.00 93 THR A CA 1
ATOM 711 C C . THR A 1 93 ? -14.629 -0.304 15.543 1.00 98.00 93 THR A C 1
ATOM 713 O O . THR A 1 93 ? -14.592 -0.703 14.385 1.00 98.00 93 THR A O 1
ATOM 716 N N . GLY A 1 94 ? -15.778 0.050 16.129 1.00 97.88 94 GLY A N 1
ATOM 717 C CA . GLY A 1 94 ? -17.070 -0.082 15.445 1.00 97.88 94 GLY A CA 1
ATOM 718 C C . GLY A 1 94 ? -17.161 0.735 14.151 1.00 97.88 94 GLY A C 1
ATOM 719 O O . GLY A 1 94 ? -17.721 0.265 13.164 1.00 97.88 94 GLY A O 1
ATOM 720 N N . GLN A 1 95 ? -16.542 1.919 14.119 1.00 98.19 95 GLN A N 1
ATOM 721 C CA . GLN A 1 95 ? -16.489 2.746 12.914 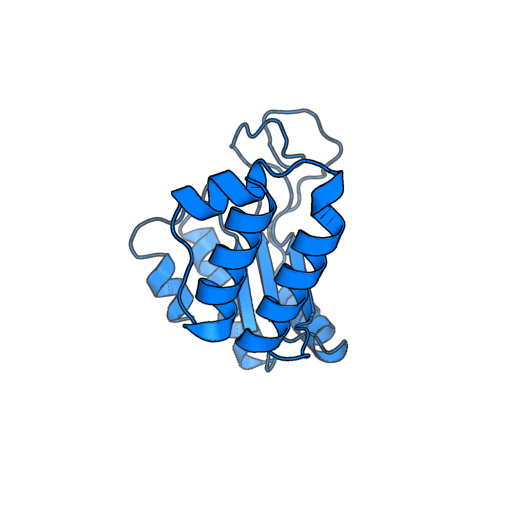1.00 98.19 95 GLN A CA 1
ATOM 722 C C . GLN A 1 95 ? -15.561 2.137 11.856 1.00 98.19 95 GLN A C 1
ATOM 724 O O . GLN A 1 95 ? -15.871 2.178 10.668 1.00 98.19 95 GLN A O 1
ATOM 729 N N . LEU A 1 96 ? -14.447 1.525 12.269 1.00 98.38 96 LEU A N 1
ATOM 730 C CA . LEU A 1 96 ? -13.560 0.800 11.353 1.00 98.38 96 LEU A CA 1
ATOM 731 C C . LEU A 1 96 ? -14.265 -0.416 10.732 1.00 98.38 96 LEU A C 1
ATOM 733 O O . LEU A 1 96 ? -14.151 -0.626 9.527 1.00 98.38 96 LEU A O 1
ATOM 737 N N . VAL A 1 97 ? -15.056 -1.160 11.513 1.00 98.44 97 VAL A N 1
ATOM 738 C CA . VAL A 1 97 ? -15.884 -2.269 11.006 1.00 98.44 97 VAL A CA 1
ATOM 739 C C . VAL A 1 97 ? -16.925 -1.773 9.998 1.00 98.44 97 VAL A C 1
ATOM 741 O O . VAL A 1 97 ? -17.098 -2.378 8.940 1.00 98.44 97 VAL A O 1
ATOM 744 N N . GLU A 1 98 ? -17.603 -0.658 10.275 1.00 98.31 98 GLU A N 1
ATOM 745 C CA . GLU A 1 98 ? -18.565 -0.061 9.338 1.00 98.31 98 GLU A CA 1
ATOM 746 C C . GLU A 1 98 ? -17.901 0.355 8.016 1.00 98.31 98 GLU A C 1
ATOM 748 O O . GLU A 1 98 ? -18.417 0.070 6.931 1.00 98.31 98 GLU A O 1
ATOM 753 N N . LEU A 1 99 ? -16.725 0.982 8.086 1.00 97.94 99 LEU A N 1
ATOM 754 C CA . LEU A 1 99 ? -15.961 1.371 6.902 1.00 97.94 99 LEU A CA 1
ATOM 755 C C . LEU A 1 99 ? -15.466 0.151 6.110 1.00 97.94 99 LEU A C 1
ATOM 757 O O . LEU A 1 99 ? -15.525 0.164 4.877 1.00 97.94 99 LEU A O 1
ATOM 761 N N . ALA A 1 100 ? -15.055 -0.924 6.786 1.00 98.06 100 ALA A N 1
ATOM 762 C CA . ALA A 1 100 ? -14.681 -2.182 6.143 1.00 98.06 100 ALA A CA 1
ATOM 763 C C . ALA A 1 100 ? -15.882 -2.840 5.441 1.00 98.06 100 ALA A C 1
ATOM 765 O O . ALA A 1 100 ? -15.781 -3.233 4.278 1.00 98.06 100 ALA A O 1
ATOM 766 N N . ARG A 1 101 ? -17.061 -2.865 6.083 1.00 98.06 101 ARG A N 1
ATOM 767 C CA . ARG A 1 101 ? -18.318 -3.312 5.452 1.00 98.06 101 ARG A CA 1
ATOM 768 C C . ARG A 1 101 ? -18.631 -2.513 4.199 1.00 98.06 101 ARG A C 1
ATOM 770 O O . ARG A 1 101 ? -18.974 -3.091 3.169 1.00 98.06 101 ARG A O 1
ATOM 777 N N . ARG A 1 102 ? -18.499 -1.188 4.273 1.00 97.31 102 ARG A N 1
ATOM 778 C CA . ARG A 1 102 ? -18.733 -0.306 3.127 1.00 97.31 102 ARG A CA 1
ATOM 779 C C . ARG A 1 102 ? -17.739 -0.580 2.002 1.00 97.31 102 ARG A C 1
ATOM 781 O O . ARG A 1 102 ? -18.147 -0.634 0.848 1.00 97.31 102 ARG A O 1
ATOM 788 N N . THR A 1 103 ? -16.469 -0.793 2.335 1.00 96.88 103 THR A N 1
ATOM 789 C CA . THR A 1 103 ? -15.424 -1.166 1.371 1.00 96.88 103 THR A CA 1
ATOM 790 C C . THR A 1 103 ? -15.797 -2.452 0.645 1.00 96.88 103 THR A C 1
ATOM 792 O O . THR A 1 103 ? -15.833 -2.476 -0.585 1.00 96.88 103 THR A O 1
ATOM 795 N N . ARG A 1 104 ? -16.179 -3.491 1.395 1.00 97.25 104 ARG A N 1
ATOM 796 C CA . ARG A 1 104 ? -16.600 -4.770 0.819 1.00 97.25 104 ARG A CA 1
ATOM 797 C C . ARG A 1 104 ? -17.849 -4.632 -0.052 1.00 97.25 104 ARG A C 1
ATOM 799 O O . ARG A 1 104 ? -17.893 -5.182 -1.147 1.00 97.25 104 ARG A O 1
ATOM 806 N N . ALA A 1 105 ? -18.836 -3.854 0.391 1.00 96.38 105 ALA A N 1
ATOM 807 C CA . ALA A 1 105 ? -20.059 -3.590 -0.370 1.00 96.38 105 ALA A CA 1
ATOM 808 C C . ALA A 1 105 ? -19.800 -2.856 -1.700 1.00 96.38 105 ALA A C 1
ATOM 810 O O . ALA A 1 105 ? -20.575 -3.009 -2.642 1.00 96.38 105 ALA A O 1
ATOM 811 N N . LEU A 1 106 ? -18.708 -2.090 -1.797 1.00 95.31 106 LEU A N 1
ATOM 812 C CA . LEU A 1 106 ? -18.258 -1.432 -3.028 1.00 95.31 106 LEU A CA 1
ATOM 813 C C . LEU A 1 106 ? -17.400 -2.341 -3.928 1.00 95.31 106 LEU A C 1
ATOM 815 O O . LEU A 1 106 ? -16.904 -1.884 -4.955 1.00 95.31 106 LEU A O 1
ATOM 819 N N . GLY A 1 107 ? -17.233 -3.616 -3.566 1.00 95.25 107 GLY A N 1
ATOM 820 C CA . GLY A 1 107 ? -16.412 -4.579 -4.302 1.00 95.25 107 GLY A CA 1
ATOM 821 C C . GLY A 1 107 ? -14.934 -4.567 -3.913 1.00 95.25 107 GLY A C 1
ATOM 822 O O . GLY A 1 107 ? -14.139 -5.222 -4.583 1.00 95.25 107 GLY A O 1
ATOM 823 N N . GLY A 1 108 ? -14.562 -3.853 -2.847 1.00 96.19 108 GLY A N 1
ATOM 824 C CA . GLY A 1 108 ? -13.202 -3.872 -2.327 1.00 96.19 108 GLY A CA 1
ATOM 825 C C . GLY A 1 108 ? -12.815 -5.245 -1.772 1.00 96.19 108 GLY A C 1
ATOM 826 O O . GLY A 1 108 ? -13.641 -5.949 -1.176 1.00 96.19 108 GLY A O 1
ATOM 827 N N . THR A 1 109 ? -11.560 -5.620 -1.990 1.00 95.94 109 THR A N 1
ATOM 828 C CA . THR A 1 109 ? -10.945 -6.870 -1.527 1.00 95.94 109 THR A CA 1
ATOM 829 C C . THR A 1 109 ? -10.049 -6.661 -0.310 1.00 95.94 109 THR A C 1
ATOM 831 O O . THR A 1 109 ? -9.880 -7.602 0.459 1.00 95.94 109 THR A O 1
ATOM 834 N N 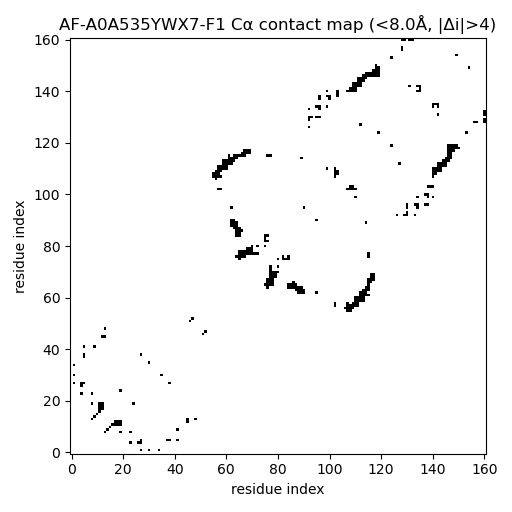. GLU A 1 110 ? -9.560 -5.436 -0.083 1.00 97.94 110 GLU A N 1
ATOM 835 C CA . GLU A 1 110 ? -8.721 -5.082 1.068 1.00 97.94 110 GLU A CA 1
ATOM 836 C C . GLU A 1 110 ? -9.171 -3.774 1.745 1.00 97.94 110 GLU A C 1
ATOM 838 O O . GLU A 1 110 ? -9.611 -2.819 1.092 1.00 97.94 110 GLU A O 1
ATOM 843 N N . PHE A 1 111 ? -9.037 -3.727 3.072 1.00 98.25 111 PHE A N 1
ATOM 844 C CA . PHE A 1 111 ? -9.219 -2.547 3.910 1.00 98.25 111 PHE A CA 1
ATOM 845 C C . PHE A 1 111 ? -7.946 -2.242 4.715 1.00 98.25 111 PHE A C 1
ATOM 847 O O . PHE A 1 111 ? -7.532 -3.018 5.576 1.00 98.25 111 PHE A O 1
ATOM 854 N N . CYS A 1 112 ? -7.337 -1.083 4.462 1.00 98.31 112 CYS A N 1
ATOM 855 C CA . CYS A 1 112 ? -6.055 -0.683 5.030 1.00 98.31 112 CYS A CA 1
ATOM 856 C C . CYS A 1 112 ? -6.207 0.376 6.137 1.00 98.31 112 CYS A C 1
ATOM 858 O O . CYS A 1 112 ? -6.693 1.489 5.905 1.00 98.31 112 CYS A O 1
ATOM 860 N N . ILE A 1 113 ? -5.747 0.036 7.346 1.00 98.31 113 ILE A N 1
ATOM 861 C CA . ILE A 1 113 ? -5.751 0.893 8.540 1.00 98.31 113 ILE A CA 1
ATOM 862 C C . ILE A 1 113 ? -4.430 1.669 8.620 1.00 98.31 113 ILE A C 1
ATOM 864 O O . ILE A 1 113 ? -3.369 1.089 8.856 1.00 98.31 113 ILE A O 1
ATOM 868 N N . VAL A 1 114 ? -4.478 2.996 8.491 1.00 98.19 114 VAL A N 1
ATOM 869 C CA . VAL A 1 114 ? -3.274 3.846 8.529 1.00 98.19 114 VAL A CA 1
ATOM 870 C C . VAL A 1 114 ? -3.303 4.808 9.704 1.00 98.19 114 VAL A C 1
ATOM 872 O O . VAL A 1 114 ? -4.310 5.463 9.966 1.00 98.19 114 VAL A O 1
ATOM 875 N N . VAL A 1 115 ? -2.182 4.922 10.417 1.00 98.06 115 VAL A N 1
ATOM 876 C CA . VAL A 1 115 ? -2.063 5.794 11.593 1.00 98.06 115 VAL A CA 1
ATOM 877 C C . VAL A 1 115 ? -0.857 6.725 11.487 1.00 98.06 115 VAL A C 1
ATOM 879 O O . VAL A 1 115 ? 0.253 6.320 11.151 1.00 98.06 115 VAL A O 1
ATOM 882 N N . ALA A 1 116 ? -1.056 7.999 11.819 1.00 97.69 116 ALA A N 1
ATOM 883 C CA . ALA A 1 116 ? -0.010 9.019 11.778 1.00 97.69 116 ALA A CA 1
ATOM 884 C C . ALA A 1 116 ? 0.924 8.946 13.000 1.00 97.69 116 ALA A C 1
ATOM 886 O O . ALA A 1 116 ? 0.808 9.741 13.940 1.00 97.69 116 ALA A O 1
ATOM 887 N N . VAL A 1 117 ? 1.843 7.984 13.017 1.00 96.81 117 VAL A N 1
ATOM 888 C CA . VAL A 1 117 ? 2.841 7.787 14.084 1.00 96.81 117 VAL A CA 1
ATOM 889 C C . VAL A 1 117 ? 4.192 7.376 13.496 1.00 96.81 117 VAL A C 1
ATOM 891 O O . VAL A 1 117 ? 4.271 6.918 12.362 1.00 96.81 117 VAL A O 1
ATOM 894 N N . ARG A 1 118 ? 5.264 7.500 14.289 1.00 97.19 118 ARG A N 1
ATOM 895 C CA . ARG A 1 118 ? 6.566 6.901 13.949 1.00 97.19 118 ARG A CA 1
ATOM 896 C C . ARG A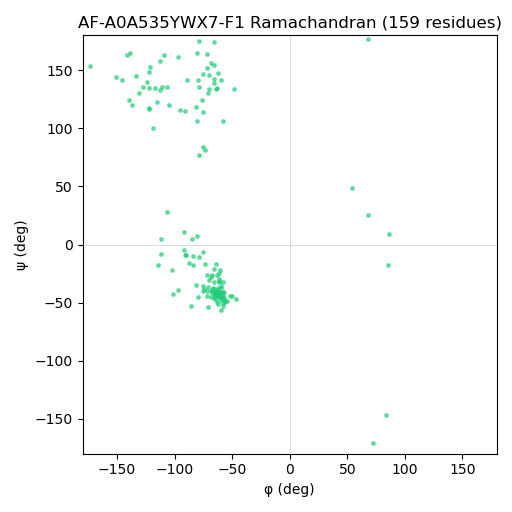 1 118 ? 6.514 5.376 13.982 1.00 97.19 118 ARG A C 1
ATOM 898 O O . ARG A 1 118 ? 7.171 4.723 13.187 1.00 97.19 118 ARG A O 1
ATOM 905 N N . GLY A 1 119 ? 5.790 4.837 14.954 1.00 97.31 119 GLY A N 1
ATOM 906 C CA . GLY A 1 119 ? 5.620 3.418 15.240 1.00 97.31 119 GLY A CA 1
ATOM 907 C C . GLY A 1 119 ? 4.579 3.262 16.355 1.00 97.31 119 GLY A C 1
ATOM 908 O O . GLY A 1 119 ? 4.405 4.204 17.143 1.00 97.31 119 GLY A O 1
ATOM 909 N N . PRO A 1 120 ? 3.872 2.126 16.443 1.00 97.00 120 PRO A N 1
ATOM 910 C CA . PRO A 1 120 ? 2.800 1.950 17.409 1.00 97.00 120 PRO A CA 1
ATOM 911 C C . PRO A 1 120 ? 3.362 1.637 18.804 1.00 97.00 120 PRO A C 1
ATOM 913 O O . PRO A 1 120 ? 4.268 0.815 18.972 1.00 97.00 120 PRO A O 1
ATOM 916 N N . ASP A 1 121 ? 2.804 2.283 19.829 1.00 95.94 121 ASP A N 1
ATOM 917 C CA . ASP A 1 121 ? 2.987 1.855 21.217 1.00 95.94 121 ASP A CA 1
ATOM 918 C C . ASP A 1 121 ? 2.077 0.654 21.544 1.00 95.94 121 ASP A C 1
ATOM 920 O O . ASP A 1 121 ? 1.245 0.241 20.737 1.00 95.94 121 ASP A O 1
ATOM 924 N N . GLU A 1 122 ? 2.203 0.080 22.743 1.00 97.12 122 GLU A N 1
ATOM 925 C CA . GLU A 1 122 ? 1.392 -1.082 23.136 1.00 97.12 122 GLU A CA 1
ATOM 926 C C . GLU A 1 122 ? -0.116 -0.807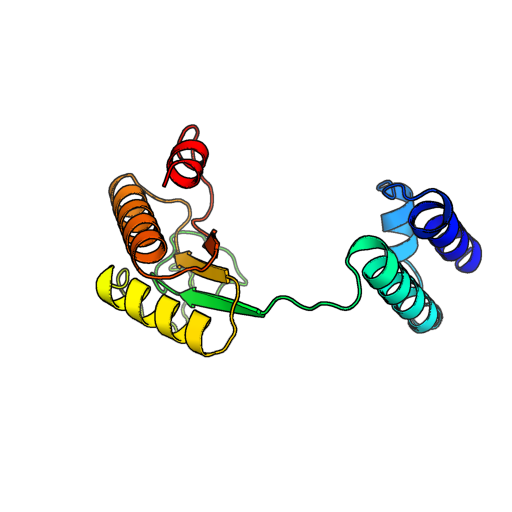 23.164 1.00 97.12 122 GLU A C 1
ATOM 928 O O . GLU A 1 122 ? -0.919 -1.714 22.942 1.00 97.12 122 GLU A O 1
ATOM 933 N N . ARG A 1 123 ? -0.527 0.434 23.436 1.00 96.38 123 ARG A N 1
ATOM 934 C CA . ARG A 1 123 ? -1.945 0.802 23.429 1.00 96.38 123 ARG A CA 1
ATOM 935 C C . ARG A 1 123 ? -2.473 0.841 21.997 1.00 96.38 123 ARG A C 1
ATOM 937 O O . ARG A 1 123 ? -3.551 0.311 21.749 1.00 96.38 123 ARG A O 1
ATOM 944 N N . MET A 1 124 ? -1.717 1.434 21.078 1.00 96.25 124 MET A N 1
ATOM 945 C CA . MET A 1 124 ? -2.046 1.486 19.658 1.00 96.25 124 MET A CA 1
ATOM 946 C C . MET A 1 124 ? -2.036 0.090 19.037 1.00 96.25 124 MET A C 1
ATOM 948 O O . MET A 1 124 ? -2.964 -0.243 18.312 1.00 96.25 124 MET A O 1
ATOM 952 N N . MET A 1 125 ? -1.053 -0.748 19.381 1.00 97.81 125 MET A N 1
ATOM 953 C CA . MET A 1 125 ? -1.009 -2.144 18.936 1.00 97.81 125 MET A CA 1
ATOM 954 C C . MET A 1 125 ? -2.270 -2.904 19.331 1.00 97.81 125 MET A C 1
ATOM 956 O O . MET A 1 125 ? -2.881 -3.539 18.477 1.00 97.81 125 MET A O 1
ATOM 960 N N . ARG A 1 126 ? -2.693 -2.816 20.601 1.00 97.38 126 ARG A N 1
ATOM 961 C CA . ARG A 1 126 ? -3.946 -3.449 21.041 1.00 97.38 126 ARG A CA 1
ATOM 962 C C . ARG A 1 126 ? -5.148 -2.921 20.266 1.00 97.38 126 ARG A C 1
ATOM 964 O O . ARG A 1 126 ? -5.907 -3.719 19.743 1.00 97.38 126 ARG A O 1
ATOM 971 N N . ALA A 1 127 ? -5.267 -1.601 20.121 1.00 97.44 127 ALA A N 1
ATOM 972 C CA . ALA A 1 127 ? -6.381 -0.997 19.395 1.00 97.44 127 ALA A CA 1
ATOM 973 C C . ALA A 1 127 ? -6.464 -1.461 17.928 1.00 97.44 127 ALA A C 1
ATOM 975 O O . ALA A 1 127 ? -7.555 -1.754 17.446 1.00 97.44 127 ALA A O 1
ATOM 976 N N . VAL A 1 128 ? -5.327 -1.559 17.229 1.00 97.88 128 VAL A N 1
ATOM 977 C CA . VAL A 1 128 ? -5.286 -2.053 15.843 1.00 97.88 128 VAL A CA 1
ATOM 978 C C . VAL A 1 128 ? -5.617 -3.543 15.783 1.00 97.88 128 VAL A C 1
ATOM 980 O O . VAL A 1 128 ? -6.443 -3.925 14.967 1.00 97.88 128 VAL A O 1
ATOM 983 N N . ILE A 1 129 ? -5.045 -4.374 16.659 1.00 98.31 129 ILE A N 1
ATOM 984 C CA . ILE A 1 129 ? -5.327 -5.821 16.699 1.00 98.31 129 ILE A CA 1
ATOM 985 C C . ILE A 1 129 ? -6.807 -6.088 16.992 1.00 98.31 129 ILE A C 1
ATOM 987 O O . ILE A 1 129 ? -7.432 -6.904 16.317 1.00 98.31 129 ILE A O 1
ATOM 991 N N . ASP A 1 130 ? -7.380 -5.385 17.969 1.00 98.06 130 ASP A N 1
ATOM 992 C CA . ASP A 1 130 ? -8.793 -5.517 18.322 1.00 98.06 130 ASP A CA 1
ATOM 993 C C . ASP A 1 130 ? -9.688 -5.086 17.150 1.00 98.06 130 ASP A C 1
ATOM 995 O O . ASP A 1 130 ? -10.690 -5.742 16.861 1.00 98.06 130 ASP A O 1
ATOM 999 N N . ALA A 1 131 ? -9.309 -4.023 16.430 1.00 98.19 131 ALA A N 1
ATOM 1000 C CA . ALA A 1 131 ? -10.007 -3.603 15.220 1.00 98.19 131 ALA A CA 1
ATOM 1001 C C . ALA A 1 131 ? -9.895 -4.629 14.084 1.00 98.19 131 ALA A C 1
ATOM 1003 O O . ALA A 1 131 ? -10.914 -4.974 13.490 1.00 98.19 131 ALA A O 1
ATOM 1004 N N . THR A 1 132 ? -8.699 -5.156 13.814 1.00 98.19 132 THR A N 1
ATOM 1005 C CA . THR A 1 132 ? -8.466 -6.194 12.799 1.00 98.19 132 THR A CA 1
ATOM 1006 C C . THR A 1 132 ? -9.310 -7.434 13.073 1.00 98.19 132 THR A C 1
ATOM 1008 O O . THR A 1 132 ? -10.016 -7.901 12.180 1.00 98.19 132 THR A O 1
ATOM 1011 N N . ARG A 1 133 ? -9.318 -7.921 14.320 1.00 98.31 133 ARG A N 1
ATOM 1012 C CA . ARG A 1 133 ? -10.132 -9.073 14.737 1.00 98.31 133 ARG A CA 1
ATOM 1013 C C . ARG A 1 133 ? -11.622 -8.826 14.557 1.00 98.31 133 ARG A C 1
ATOM 1015 O O . ARG A 1 133 ? -12.323 -9.692 14.042 1.00 98.31 133 ARG A O 1
ATOM 1022 N N . ALA A 1 134 ? -12.105 -7.651 14.957 1.00 98.31 134 ALA A N 1
ATOM 1023 C CA . ALA A 1 134 ? -13.509 -7.289 14.791 1.00 98.31 134 ALA A CA 1
ATOM 1024 C C . ALA A 1 134 ? -13.908 -7.218 13.308 1.00 98.31 134 ALA A C 1
ATOM 1026 O O . ALA A 1 134 ? -14.953 -7.737 12.927 1.00 98.31 134 ALA A O 1
ATOM 1027 N N . ILE A 1 135 ? -13.055 -6.641 12.454 1.00 98.25 135 ILE A N 1
ATOM 1028 C CA . ILE A 1 135 ? -13.294 -6.585 11.006 1.00 98.25 135 ILE A CA 1
ATOM 1029 C C . ILE A 1 135 ? -13.355 -7.998 10.423 1.00 98.25 135 ILE A C 1
ATOM 1031 O O . ILE A 1 135 ? -14.345 -8.331 9.780 1.00 98.25 135 ILE A O 1
ATOM 1035 N N . ARG A 1 136 ? -12.353 -8.843 10.698 1.00 97.12 136 ARG A N 1
ATOM 1036 C CA . ARG A 1 136 ? -12.285 -10.225 10.190 1.00 97.12 136 ARG A CA 1
ATOM 1037 C C . ARG A 1 136 ? -13.447 -11.097 10.667 1.00 97.12 136 ARG A C 1
ATOM 1039 O O . ARG A 1 136 ? -13.877 -11.992 9.948 1.00 97.12 136 ARG A O 1
ATOM 1046 N N . ALA A 1 137 ? -13.974 -10.837 11.863 1.00 97.69 137 ALA A N 1
ATOM 1047 C CA . ALA A 1 137 ? -15.137 -11.548 12.388 1.00 97.69 137 ALA A CA 1
ATOM 1048 C C . ALA A 1 137 ? -16.452 -11.174 11.677 1.00 97.69 137 ALA A C 1
ATOM 1050 O O . ALA A 1 137 ? -17.387 -11.974 11.667 1.00 97.69 137 ALA A O 1
ATOM 1051 N N . GLU A 1 138 ? -16.548 -9.968 11.108 1.00 97.06 138 GLU A N 1
ATOM 1052 C CA . GLU A 1 138 ? -17.801 -9.415 10.576 1.00 97.06 138 GLU A CA 1
ATOM 1053 C C . GLU A 1 138 ? -17.805 -9.216 9.052 1.00 97.06 138 GLU A C 1
ATOM 1055 O O . GLU A 1 138 ? -18.879 -9.038 8.467 1.00 97.06 138 GLU A O 1
ATOM 1060 N N . VAL A 1 139 ? -16.635 -9.205 8.410 1.00 97.19 139 VAL A N 1
ATOM 1061 C CA . VAL A 1 139 ? -16.457 -8.856 6.998 1.00 97.19 139 VAL A CA 1
ATOM 1062 C C . VAL A 1 139 ? -15.439 -9.794 6.353 1.00 97.19 139 VAL A C 1
ATOM 1064 O O . VAL A 1 139 ? -14.295 -9.877 6.782 1.00 97.19 139 VAL A O 1
ATOM 1067 N N . ASP A 1 140 ? -15.852 -10.459 5.275 1.00 96.50 140 ASP A N 1
ATOM 1068 C CA . ASP A 1 140 ? -14.969 -11.216 4.383 1.00 96.50 140 ASP A CA 1
ATOM 1069 C C . ASP A 1 140 ? -14.140 -10.241 3.528 1.00 96.50 140 ASP A C 1
ATOM 1071 O O . ASP A 1 140 ? -14.542 -9.877 2.419 1.00 96.50 140 ASP A O 1
ATOM 1075 N N . ILE A 1 141 ? -13.059 -9.714 4.105 1.00 96.81 141 ILE A N 1
ATOM 1076 C CA . ILE A 1 141 ? -12.154 -8.739 3.488 1.00 96.81 141 ILE A CA 1
ATOM 1077 C C . ILE A 1 141 ? -10.740 -8.890 4.061 1.00 96.81 141 ILE A C 1
ATOM 1079 O O . ILE A 1 141 ? -10.575 -9.141 5.258 1.00 96.81 141 ILE A O 1
ATOM 1083 N N . GLU A 1 142 ? -9.721 -8.695 3.225 1.00 97.00 142 GLU A N 1
ATOM 1084 C CA . GLU A 1 142 ? -8.343 -8.625 3.704 1.00 97.00 142 GLU A CA 1
ATOM 1085 C C . GLU A 1 142 ? -8.116 -7.341 4.504 1.00 97.00 142 GLU A C 1
ATOM 1087 O O . GLU A 1 142 ? -8.705 -6.292 4.228 1.00 97.00 142 GLU A O 1
ATOM 1092 N N . VAL A 1 143 ? -7.263 -7.422 5.525 1.00 97.56 143 VAL A N 1
ATOM 1093 C CA . VAL A 1 143 ? -6.943 -6.281 6.388 1.00 97.56 143 VAL A CA 1
ATOM 1094 C C . VAL A 1 143 ? -5.448 -6.032 6.349 1.00 97.56 143 VAL A C 1
ATOM 1096 O O . VAL A 1 143 ? -4.663 -6.865 6.801 1.00 97.56 143 VAL A O 1
ATOM 1099 N N . ALA A 1 144 ? -5.075 -4.852 5.868 1.00 97.44 144 ALA A N 1
ATOM 1100 C CA . ALA A 1 144 ? -3.709 -4.354 5.896 1.00 97.44 144 ALA A CA 1
ATOM 1101 C C . ALA A 1 144 ? -3.568 -3.207 6.900 1.00 97.44 144 ALA A C 1
ATOM 1103 O O . ALA A 1 144 ? -4.546 -2.588 7.334 1.00 97.44 144 ALA A O 1
ATOM 1104 N N . ALA A 1 145 ? -2.329 -2.900 7.281 1.00 97.19 145 ALA A N 1
ATOM 1105 C CA . ALA A 1 145 ? -2.055 -1.789 8.176 1.00 97.19 145 ALA A CA 1
ATOM 1106 C C . ALA A 1 145 ? -0.734 -1.088 7.849 1.00 97.19 145 ALA A C 1
ATOM 1108 O O . ALA A 1 145 ? 0.277 -1.729 7.568 1.00 97.19 145 ALA A O 1
ATOM 1109 N N . SER A 1 146 ? -0.731 0.239 7.974 1.00 97.69 146 SER A N 1
ATOM 1110 C CA . SER A 1 146 ? 0.476 1.066 7.927 1.00 97.69 146 SER A CA 1
ATOM 1111 C C . SER A 1 146 ? 0.632 1.808 9.249 1.00 97.69 146 SER A C 1
ATOM 1113 O O . SER A 1 146 ? -0.053 2.796 9.528 1.00 97.69 146 SER A O 1
ATOM 1115 N N . LEU A 1 147 ? 1.516 1.270 10.095 1.00 97.75 147 LEU A N 1
ATOM 1116 C CA . LEU A 1 147 ? 1.694 1.699 11.485 1.00 97.75 147 LEU A CA 1
ATOM 1117 C C . LEU A 1 147 ? 3.048 2.385 11.742 1.00 97.75 147 LEU A C 1
ATOM 1119 O O . LEU A 1 147 ? 3.368 2.703 12.884 1.00 97.75 147 LEU A O 1
ATOM 1123 N N . GLY A 1 148 ? 3.852 2.609 10.700 1.00 96.75 148 GLY A N 1
ATOM 1124 C CA . GLY A 1 148 ? 5.223 3.106 10.815 1.00 96.75 148 GLY A CA 1
ATOM 1125 C C . GLY A 1 148 ? 6.238 1.992 11.094 1.00 96.75 148 GLY A C 1
ATOM 1126 O O . GLY A 1 148 ? 6.106 0.872 10.608 1.00 96.75 148 GLY A O 1
ATOM 1127 N N . ILE A 1 149 ? 7.281 2.309 11.858 1.00 97.50 149 ILE A N 1
ATOM 1128 C CA . ILE A 1 149 ? 8.383 1.406 12.193 1.00 97.50 149 ILE A CA 1
ATOM 1129 C C . ILE A 1 149 ? 7.950 0.487 13.337 1.00 97.50 149 ILE A C 1
ATOM 1131 O O . ILE A 1 149 ? 7.861 0.912 14.495 1.00 97.50 149 ILE A O 1
ATOM 1135 N N . LEU A 1 150 ? 7.698 -0.775 13.000 1.00 97.81 150 LEU A N 1
ATOM 1136 C CA . LEU A 1 150 ? 7.408 -1.824 13.971 1.00 97.81 150 LEU A CA 1
ATOM 1137 C C . LEU A 1 150 ? 8.663 -2.219 14.757 1.00 97.81 150 LEU A C 1
ATOM 1139 O O . LEU A 1 150 ? 9.791 -2.111 14.274 1.00 97.81 150 LEU A O 1
ATOM 1143 N N . ARG A 1 151 ? 8.447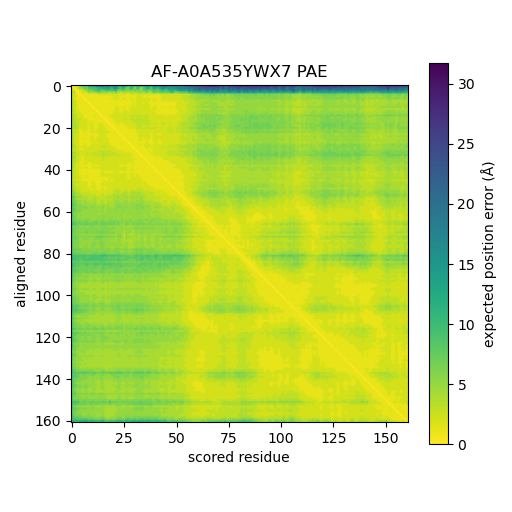 -2.685 15.983 1.00 97.25 151 ARG A N 1
ATOM 1144 C CA . ARG A 1 151 ? 9.455 -3.343 16.821 1.00 97.25 151 ARG A CA 1
ATOM 1145 C C . ARG A 1 151 ? 9.320 -4.858 16.709 1.00 97.25 151 ARG A C 1
ATOM 1147 O O . ARG A 1 151 ? 8.248 -5.357 16.365 1.00 97.25 151 ARG A O 1
ATOM 1154 N N . ASP A 1 152 ? 10.377 -5.566 17.082 1.00 96.88 152 ASP A N 1
ATOM 1155 C CA . ASP A 1 152 ? 10.396 -7.028 17.161 1.00 96.88 152 ASP A CA 1
ATOM 1156 C C . ASP A 1 152 ? 9.171 -7.560 17.929 1.00 96.88 152 ASP A C 1
ATOM 1158 O O . ASP A 1 152 ? 8.794 -7.025 18.979 1.00 96.88 152 ASP A O 1
ATOM 1162 N N . GLY A 1 153 ? 8.518 -8.588 17.386 1.00 96.56 153 GLY A N 1
ATOM 1163 C CA . GLY A 1 153 ? 7.306 -9.184 17.952 1.00 96.56 153 GLY A CA 1
ATOM 1164 C C . GLY A 1 153 ? 5.997 -8.489 17.559 1.00 96.56 153 GLY A C 1
ATOM 1165 O O . GLY A 1 153 ? 4.925 -9.072 17.726 1.00 96.56 153 GLY A O 1
ATOM 1166 N N . GLN A 1 154 ? 6.019 -7.241 17.069 1.00 97.69 154 GLN A N 1
ATOM 1167 C CA . GLN A 1 154 ? 4.782 -6.544 16.683 1.00 97.69 154 GLN A CA 1
ATOM 1168 C C . GLN A 1 154 ? 4.209 -7.061 15.359 1.00 97.69 154 GLN A C 1
ATOM 1170 O O . GLN A 1 154 ? 2.989 -7.125 15.224 1.00 97.69 154 GLN A O 1
ATOM 1175 N N . ALA A 1 155 ? 5.061 -7.439 14.403 1.00 97.06 155 ALA A N 1
ATOM 1176 C CA . ALA A 1 155 ? 4.619 -7.964 13.111 1.00 97.06 155 ALA A CA 1
ATOM 1177 C C . ALA A 1 155 ? 3.935 -9.332 13.265 1.00 97.06 155 ALA A C 1
ATOM 1179 O O . ALA A 1 155 ? 2.877 -9.564 12.688 1.00 97.06 155 ALA A O 1
ATOM 1180 N N . GLU A 1 156 ? 4.489 -10.199 14.108 1.00 97.44 156 GLU A N 1
ATOM 1181 C CA . GLU A 1 156 ? 3.958 -11.525 14.425 1.00 97.44 156 GLU A CA 1
ATOM 1182 C C . GLU A 1 156 ? 2.570 -11.414 15.063 1.00 97.44 156 GLU A C 1
ATOM 1184 O O . GLU A 1 156 ? 1.622 -12.057 14.620 1.00 97.44 156 GLU A O 1
ATOM 1189 N N . ARG A 1 157 ? 2.410 -10.498 16.025 1.00 96.94 157 ARG A N 1
ATOM 1190 C CA . ARG A 1 157 ? 1.111 -10.224 16.662 1.00 96.94 157 ARG A CA 1
ATOM 1191 C C . ARG A 1 157 ? 0.050 -9.717 15.684 1.00 96.94 157 ARG A C 1
ATOM 1193 O O . ARG A 1 157 ? -1.129 -9.960 15.915 1.00 96.94 157 ARG A O 1
ATOM 1200 N N . LEU A 1 158 ? 0.444 -8.974 14.646 1.00 96.06 158 LEU A N 1
ATOM 1201 C CA . LEU A 1 158 ? -0.474 -8.524 13.591 1.00 96.06 158 LEU A CA 1
ATOM 1202 C C . LEU A 1 158 ? -0.847 -9.672 12.652 1.00 96.06 158 LEU A C 1
ATOM 1204 O O . LEU A 1 158 ? -1.997 -9.756 12.242 1.00 96.06 158 LEU A O 1
ATOM 1208 N N . ALA A 1 159 ? 0.097 -10.561 12.337 1.00 94.75 159 ALA A N 1
ATOM 1209 C CA . ALA A 1 159 ? -0.164 -11.737 11.511 1.00 94.75 159 ALA A CA 1
ATOM 1210 C C . ALA A 1 159 ? -1.110 -12.743 12.198 1.00 94.75 159 ALA A C 1
ATOM 1212 O O . ALA A 1 159 ? -1.896 -13.405 11.526 1.00 94.75 159 ALA A O 1
ATOM 1213 N N . GLU A 1 160 ? -1.049 -12.838 13.529 1.00 94.62 160 GLU A N 1
ATOM 1214 C CA . GLU A 1 160 ? -1.933 -13.669 14.362 1.00 94.62 160 GLU A CA 1
ATOM 1215 C C . GLU A 1 160 ? -3.326 -13.059 14.621 1.00 94.62 160 GLU A C 1
ATOM 1217 O O . GLU A 1 160 ? -4.184 -13.724 15.210 1.00 94.62 160 GLU A O 1
ATOM 1222 N N . ALA A 1 161 ? -3.537 -11.784 14.281 1.00 90.56 161 ALA A N 1
ATOM 1223 C CA . ALA A 1 161 ? -4.791 -11.070 14.530 1.00 90.56 161 ALA A CA 1
ATOM 1224 C C . ALA A 1 161 ? -5.883 -11.463 13.531 1.00 90.56 161 ALA A C 1
ATOM 1226 O O . ALA A 1 161 ? -7.027 -11.655 1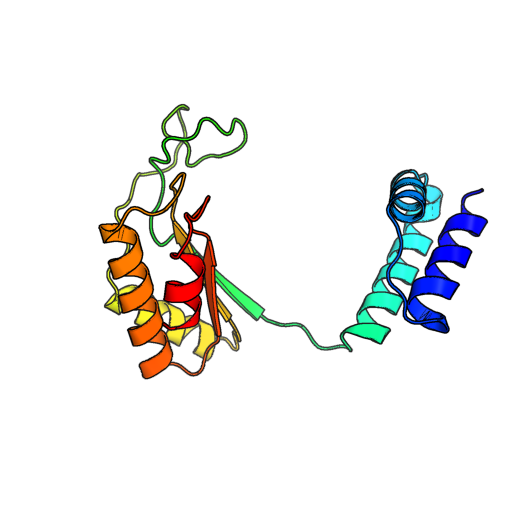3.993 1.00 90.56 161 ALA A O 1
#

Radius of gyration: 20.65 Å; Cα contacts (8 Å, |Δi|>4): 215; chains: 1; bounding box: 42×41×50 Å

Solvent-accessible surface area (backbone atoms only — not comparable to full-atom values): 9191 Å² total; per-residue (Å²): 115,64,66,64,44,55,52,50,48,45,46,34,48,67,73,68,63,42,86,82,53,68,74,58,51,54,53,56,72,68,50,56,78,90,50,43,68,60,51,52,54,49,50,53,52,42,46,40,74,77,66,44,91,74,80,88,43,69,41,78,42,75,38,19,30,26,68,10,82,47,76,55,90,88,48,67,37,22,59,76,57,95,57,93,57,70,69,44,72,67,63,54,52,72,57,54,35,51,52,42,46,52,34,42,76,74,65,26,51,34,37,30,46,27,42,44,42,60,37,65,53,76,68,53,47,50,52,50,39,55,30,48,34,53,30,58,73,76,34,96,49,45,77,48,72,47,47,58,58,73,56,94,70,50,62,59,54,58,74,73,68

Mean predicted aligned error: 3.76 Å